Protein AF-A0A5C7XIQ7-F1 (afdb_monomer)

pLDDT: mean 74.07, std 9.75, range [33.03, 86.56]

Mean predicted aligned error: 10.17 Å

Nearest PDB structures (foldseek):
  5zn1-assembly1_A  TM=6.993E-01  e=9.677E-03  Homo sapiens
  4uy9-assembly1_B  TM=6.743E-01  e=2.742E-02  Homo sapiens
  5lvp-assembly2_B  TM=6.181E-01  e=6.873E-02  Homo sapiens
  9cxo-assembly1_B  TM=4.608E-01  e=3.960E-02  Homo sapiens
  2yn8-assembly1_A  TM=5.927E-01  e=2.201E-01  Homo sapiens

Radius of gyration: 16.0 Å; Cα contacts (8 Å, |Δi|>4): 146; chains: 1; bounding box: 38×34×37 Å

Structure (mmCIF, N/CA/C/O backbone):
data_AF-A0A5C7XIQ7-F1
#
_entry.id   AF-A0A5C7XIQ7-F1
#
loop_
_atom_site.group_PDB
_atom_site.id
_atom_site.type_symbol
_atom_site.label_atom_id
_atom_site.label_alt_id
_atom_site.label_comp_id
_atom_site.label_asym_id
_atom_site.label_entity_id
_atom_site.label_seq_id
_atom_site.pdbx_PDB_ins_code
_atom_site.Cartn_x
_atom_site.Cartn_y
_atom_site.Cartn_z
_atom_site.occupancy
_atom_site.B_iso_or_equiv
_atom_site.auth_seq_id
_atom_site.auth_comp_id
_atom_site.auth_asym_id
_atom_site.auth_atom_id
_atom_site.pdbx_PDB_model_num
ATOM 1 N N . MET A 1 1 ? 8.345 -19.735 -5.884 1.00 33.03 1 MET A N 1
ATOM 2 C CA . MET A 1 1 ? 7.967 -19.727 -7.314 1.00 33.03 1 MET A CA 1
ATOM 3 C C . MET A 1 1 ? 6.685 -18.905 -7.462 1.00 33.03 1 MET A C 1
ATOM 5 O O . MET A 1 1 ? 5.651 -19.487 -7.226 1.00 33.03 1 MET A O 1
ATOM 9 N N . ASN A 1 2 ? 6.728 -17.573 -7.680 1.00 36.25 2 ASN A N 1
ATOM 10 C CA . ASN A 1 2 ? 5.516 -16.726 -7.879 1.00 36.25 2 ASN A CA 1
ATOM 11 C C . ASN A 1 2 ? 5.814 -15.294 -8.407 1.00 36.25 2 ASN A C 1
ATOM 13 O O . ASN A 1 2 ? 5.111 -14.344 -8.090 1.00 36.25 2 ASN A O 1
ATOM 17 N N . ALA A 1 3 ? 6.867 -15.103 -9.212 1.00 38.88 3 ALA A N 1
ATOM 18 C CA . ALA A 1 3 ? 7.213 -13.777 -9.757 1.00 38.88 3 ALA A CA 1
ATOM 19 C C . ALA A 1 3 ? 6.560 -13.464 -11.123 1.00 38.88 3 ALA A C 1
ATOM 21 O O . ALA A 1 3 ? 6.720 -12.361 -11.634 1.00 38.88 3 ALA A O 1
ATOM 22 N N . ARG A 1 4 ? 5.829 -14.414 -11.731 1.00 44.19 4 ARG A N 1
ATOM 23 C CA . ARG A 1 4 ? 5.237 -14.251 -13.075 1.00 44.19 4 ARG A CA 1
ATOM 24 C C . ARG A 1 4 ? 3.834 -13.630 -13.092 1.00 44.19 4 ARG A C 1
ATOM 26 O O . ARG A 1 4 ? 3.406 -13.156 -14.131 1.00 44.19 4 ARG A O 1
ATOM 33 N N . THR A 1 5 ? 3.140 -13.557 -11.959 1.00 51.25 5 THR A N 1
ATOM 34 C CA . THR A 1 5 ? 1.719 -13.159 -11.915 1.00 51.25 5 THR A CA 1
ATOM 35 C C . THR A 1 5 ? 1.491 -11.644 -12.009 1.00 51.25 5 THR A C 1
ATOM 37 O O . THR A 1 5 ? 0.388 -11.195 -12.301 1.00 51.25 5 THR A O 1
ATOM 40 N N . SER A 1 6 ? 2.523 -10.833 -11.765 1.00 54.41 6 SER A N 1
ATOM 41 C CA . SER A 1 6 ? 2.401 -9.369 -11.713 1.00 54.41 6 SER A CA 1
ATOM 42 C C . SER A 1 6 ? 2.433 -8.696 -13.092 1.00 54.41 6 SER A C 1
ATOM 44 O O . SER A 1 6 ? 2.066 -7.520 -13.190 1.00 54.41 6 SER A O 1
ATOM 46 N N . ALA A 1 7 ? 2.919 -9.398 -14.123 1.00 59.16 7 ALA A N 1
ATOM 47 C CA . ALA A 1 7 ? 3.089 -8.866 -15.476 1.00 59.16 7 ALA A CA 1
ATOM 48 C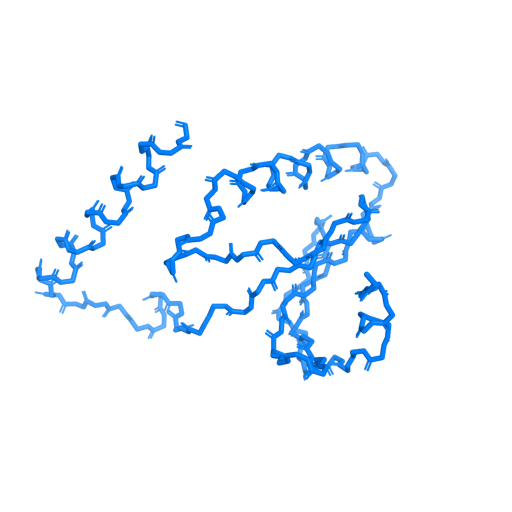 C . ALA A 1 7 ? 1.778 -8.883 -16.281 1.00 59.16 7 ALA A C 1
ATOM 50 O O . ALA A 1 7 ? 1.476 -7.891 -16.933 1.00 59.16 7 ALA A O 1
ATOM 51 N N . ASP A 1 8 ? 0.961 -9.931 -16.126 1.00 65.88 8 ASP A N 1
ATOM 52 C CA . ASP A 1 8 ? -0.344 -10.086 -16.802 1.00 65.88 8 ASP A CA 1
ATOM 53 C C . ASP A 1 8 ? -1.501 -9.379 -16.073 1.00 65.88 8 ASP A C 1
ATOM 55 O O . ASP A 1 8 ? -2.678 -9.606 -16.352 1.00 65.88 8 ASP A O 1
ATOM 59 N N . ALA A 1 9 ? -1.190 -8.540 -15.085 1.00 72.94 9 ALA A N 1
ATOM 60 C CA . ALA A 1 9 ? -2.210 -7.840 -14.325 1.00 72.94 9 ALA A CA 1
ATOM 61 C C . ALA A 1 9 ? -2.806 -6.689 -15.142 1.00 72.94 9 ALA A C 1
ATOM 63 O O . ALA A 1 9 ? -2.087 -5.793 -15.590 1.00 72.94 9 ALA A O 1
ATOM 64 N N . VAL A 1 10 ? -4.130 -6.689 -15.277 1.00 79.19 10 VAL A N 1
ATOM 65 C CA . VAL A 1 10 ? -4.867 -5.679 -16.042 1.00 79.19 10 VAL A CA 1
ATOM 66 C C . VAL A 1 10 ? -5.118 -4.454 -15.165 1.00 79.19 10 VAL A C 1
ATOM 68 O O . VAL A 1 10 ? -5.589 -4.584 -14.031 1.00 79.19 10 VAL A O 1
ATOM 71 N N . GLU A 1 11 ? -4.820 -3.259 -15.681 1.00 81.44 11 GLU A N 1
ATOM 72 C CA . GLU A 1 11 ? -5.195 -1.996 -15.036 1.00 81.44 11 GLU A CA 1
ATOM 73 C C . GLU A 1 11 ? -6.718 -1.843 -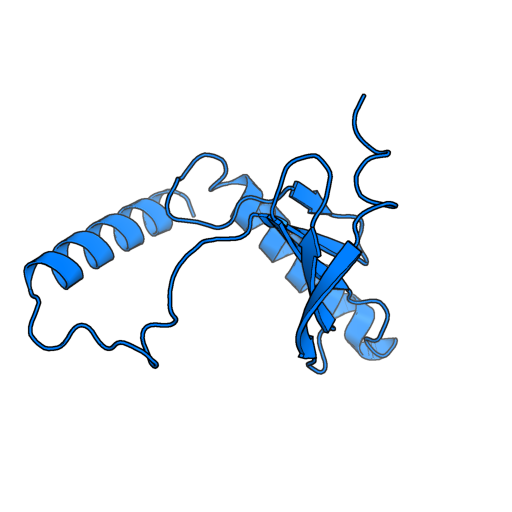15.087 1.00 81.44 11 GLU A C 1
ATOM 75 O O . GLU A 1 11 ? -7.310 -1.720 -16.155 1.00 81.44 11 GLU A O 1
ATOM 80 N N . VAL A 1 12 ? -7.359 -1.880 -13.920 1.00 82.62 12 VAL A N 1
ATOM 81 C CA . VAL A 1 12 ? -8.808 -1.695 -13.784 1.00 82.62 12 VAL A CA 1
ATOM 82 C C . VAL A 1 12 ? -9.141 -0.212 -13.735 1.00 82.62 12 VAL A C 1
ATOM 84 O O . VAL A 1 12 ? -10.093 0.233 -14.367 1.00 82.62 12 VAL A O 1
ATOM 87 N N . GLN A 1 13 ? -8.381 0.555 -12.948 1.00 80.75 13 GLN A N 1
ATOM 88 C CA . GLN A 1 13 ? -8.656 1.972 -12.749 1.00 80.75 13 GLN A CA 1
ATOM 89 C C . GLN A 1 13 ? -7.410 2.734 -12.304 1.00 80.75 13 GLN A C 1
ATOM 91 O O . GLN A 1 13 ? -6.776 2.384 -11.308 1.00 80.75 13 GLN A O 1
ATOM 96 N N . ALA A 1 14 ? -7.112 3.843 -12.974 1.00 79.00 14 ALA A N 1
ATOM 97 C CA . ALA A 1 14 ? -6.162 4.821 -12.463 1.00 79.00 14 ALA A CA 1
ATOM 98 C C . ALA A 1 14 ? -6.799 5.562 -11.276 1.00 79.00 14 ALA A C 1
ATOM 100 O O . ALA A 1 14 ? -7.793 6.265 -11.442 1.00 79.00 14 ALA A O 1
ATOM 101 N N . LEU A 1 15 ? -6.244 5.388 -10.074 1.00 77.56 15 LEU A N 1
ATOM 102 C CA . LEU A 1 15 ? -6.776 6.014 -8.861 1.00 77.56 15 LEU A CA 1
ATOM 103 C C . LEU A 1 15 ? -6.244 7.438 -8.697 1.00 77.56 15 LEU A C 1
ATOM 105 O O . LEU A 1 15 ? -7.005 8.354 -8.400 1.00 77.56 15 LEU A O 1
ATOM 109 N N . LYS A 1 16 ? -4.927 7.624 -8.844 1.00 75.88 16 LYS A N 1
ATOM 110 C CA . LYS A 1 16 ? -4.275 8.924 -8.645 1.00 75.88 16 LYS A CA 1
ATOM 111 C C . LYS A 1 16 ? -2.897 8.964 -9.296 1.00 75.88 16 LYS A C 1
ATOM 113 O O . LYS A 1 16 ? -2.179 7.970 -9.259 1.00 75.88 16 LYS A O 1
ATOM 118 N N . ALA A 1 17 ? -2.502 10.108 -9.841 1.00 73.38 17 ALA A N 1
ATOM 119 C CA . ALA A 1 17 ? -1.145 10.352 -10.318 1.00 73.38 17 ALA A CA 1
ATOM 120 C C . ALA A 1 17 ? -0.592 11.610 -9.641 1.00 73.38 17 ALA A C 1
ATOM 122 O O . ALA A 1 17 ? -1.181 12.677 -9.770 1.00 73.38 17 ALA A O 1
ATOM 123 N N . ASP A 1 18 ? 0.521 11.466 -8.920 1.00 70.50 18 ASP A N 1
ATOM 124 C CA . ASP A 1 18 ? 1.207 12.551 -8.211 1.00 70.50 18 ASP A CA 1
ATOM 125 C C . ASP A 1 18 ? 2.674 12.645 -8.669 1.00 70.50 18 ASP A C 1
ATOM 127 O O . ASP A 1 18 ? 3.205 11.731 -9.304 1.00 70.50 18 ASP A O 1
ATOM 131 N N . SER A 1 19 ? 3.388 13.697 -8.252 1.00 61.72 19 SER A N 1
ATOM 132 C CA . SER A 1 19 ? 4.835 13.879 -8.496 1.00 61.72 19 SER A CA 1
ATOM 133 C C . SER A 1 19 ? 5.718 12.740 -7.957 1.00 61.72 19 SER A C 1
ATOM 135 O O . SER A 1 19 ? 6.891 12.634 -8.307 1.00 61.72 19 SER A O 1
ATOM 137 N N . PHE A 1 20 ? 5.157 11.876 -7.106 1.00 61.00 20 PHE A N 1
ATOM 138 C CA . PHE A 1 20 ? 5.806 10.698 -6.527 1.00 61.00 20 PHE A CA 1
ATOM 139 C C . PHE A 1 20 ? 5.355 9.373 -7.166 1.00 61.00 20 PHE A C 1
ATOM 141 O O . PHE A 1 20 ? 5.576 8.309 -6.579 1.00 61.00 20 PHE A O 1
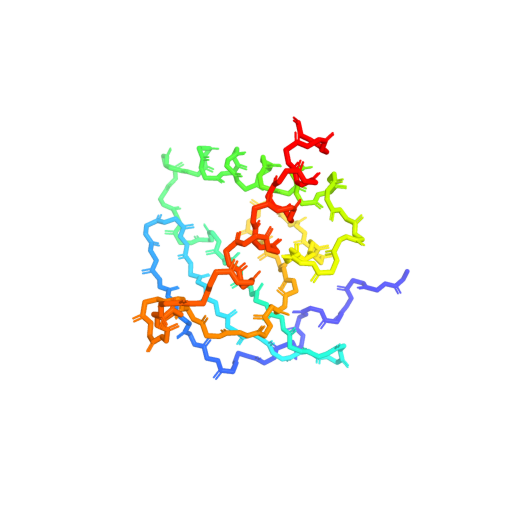ATOM 148 N N . GLY A 1 21 ? 4.684 9.424 -8.318 1.00 70.19 21 GLY A N 1
ATOM 149 C CA . GLY A 1 21 ? 4.306 8.256 -9.107 1.00 70.19 21 GLY A CA 1
ATOM 150 C C . GLY A 1 21 ? 2.808 8.121 -9.381 1.00 70.19 21 GLY A C 1
ATOM 151 O O . GLY A 1 21 ? 1.974 8.878 -8.881 1.00 70.19 21 GLY A O 1
ATOM 152 N N . ARG A 1 22 ? 2.470 7.107 -10.179 1.00 79.19 22 ARG A N 1
ATOM 153 C CA . ARG A 1 22 ? 1.097 6.765 -10.568 1.00 79.19 22 ARG A CA 1
ATOM 154 C C . ARG A 1 22 ? 0.589 5.594 -9.739 1.00 79.19 22 ARG A C 1
ATOM 156 O O . ARG A 1 22 ? 1.268 4.580 -9.629 1.00 79.19 22 ARG A O 1
ATOM 163 N N . ILE A 1 23 ? -0.605 5.732 -9.177 1.00 82.56 23 ILE A N 1
ATOM 164 C CA . ILE A 1 23 ? -1.320 4.709 -8.419 1.00 82.56 23 ILE A CA 1
ATOM 165 C C . ILE A 1 23 ? -2.476 4.200 -9.275 1.00 82.56 23 ILE A C 1
ATOM 167 O O . ILE A 1 23 ? -3.393 4.953 -9.608 1.00 82.56 23 ILE A O 1
ATOM 171 N N . ALA A 1 24 ? -2.448 2.911 -9.586 1.00 83.38 24 ALA A N 1
ATOM 172 C CA . ALA A 1 24 ? -3.490 2.233 -10.334 1.00 83.38 24 ALA A CA 1
ATOM 173 C C . ALA A 1 24 ? -3.978 0.993 -9.581 1.00 83.38 24 ALA A C 1
ATOM 175 O O . ALA A 1 24 ? -3.199 0.272 -8.952 1.00 83.38 24 ALA A O 1
ATOM 176 N N . LEU A 1 25 ? -5.285 0.761 -9.630 1.00 83.44 25 LEU A N 1
ATOM 177 C CA . LEU A 1 25 ? -5.900 -0.490 -9.228 1.00 83.44 25 LEU A CA 1
ATOM 178 C C . LEU A 1 25 ? -5.683 -1.505 -10.348 1.00 83.44 25 LEU A C 1
ATOM 180 O O . LEU A 1 25 ? -6.122 -1.300 -11.478 1.00 83.44 25 LEU A O 1
ATOM 184 N N . MET A 1 26 ? -5.015 -2.596 -10.016 1.00 83.88 26 MET A N 1
ATOM 185 C CA . MET A 1 26 ? -4.703 -3.701 -10.907 1.00 83.88 26 MET A CA 1
ATOM 186 C C . MET A 1 26 ? -5.510 -4.930 -10.483 1.00 83.88 26 MET A C 1
ATOM 188 O O . MET A 1 26 ? -5.759 -5.157 -9.295 1.00 83.88 26 MET A O 1
ATOM 192 N N . ARG A 1 27 ? -5.903 -5.754 -11.450 1.00 82.19 27 ARG A N 1
ATOM 193 C CA . ARG A 1 27 ? -6.512 -7.066 -11.215 1.00 82.19 27 ARG A CA 1
ATOM 194 C C . ARG A 1 27 ? -5.583 -8.134 -11.769 1.00 82.19 27 ARG A C 1
ATOM 196 O O . ARG A 1 27 ? -5.335 -8.172 -12.970 1.00 82.19 27 ARG A O 1
ATOM 203 N N . GLY A 1 28 ? -5.062 -8.978 -10.883 1.00 80.06 28 GLY A N 1
ATOM 204 C CA . GLY A 1 28 ? -4.254 -10.147 -11.237 1.00 80.06 28 GLY A CA 1
ATOM 205 C C . GLY A 1 28 ? -4.964 -11.451 -10.880 1.00 80.06 28 GLY A C 1
ATOM 206 O O . GLY A 1 28 ? -6.074 -11.440 -10.347 1.00 80.06 28 GLY A O 1
ATOM 207 N N . ALA A 1 29 ? -4.301 -12.585 -11.120 1.00 70.94 29 ALA A N 1
ATOM 208 C CA . ALA A 1 29 ? -4.864 -13.912 -10.845 1.00 70.94 29 ALA A CA 1
ATOM 209 C C . ALA A 1 29 ? -5.181 -14.155 -9.354 1.00 70.94 29 ALA A C 1
ATOM 211 O O . ALA A 1 29 ? -6.063 -14.941 -9.032 1.00 70.94 29 ALA A O 1
ATOM 212 N N . SER A 1 30 ? -4.492 -13.462 -8.442 1.00 68.75 30 SER A N 1
ATOM 213 C CA . SER A 1 30 ? -4.709 -13.551 -6.991 1.00 68.75 30 SER A CA 1
ATOM 214 C C . SER A 1 30 ? -5.736 -12.547 -6.447 1.00 68.75 30 SER A C 1
ATOM 216 O O . SER A 1 30 ? -5.949 -12.504 -5.239 1.00 68.75 30 SER A O 1
ATOM 218 N N . GLY A 1 31 ? -6.343 -11.715 -7.302 1.00 77.88 31 GLY A N 1
ATOM 219 C CA . GLY A 1 31 ? -7.332 -10.708 -6.909 1.00 77.88 31 GLY A CA 1
ATOM 220 C C . GLY A 1 31 ? -6.922 -9.262 -7.208 1.00 77.88 31 GLY A C 1
ATOM 221 O O . GLY A 1 31 ? -6.062 -8.988 -8.049 1.00 77.88 31 GLY A O 1
ATOM 222 N N . LEU A 1 32 ? -7.596 -8.324 -6.537 1.00 83.12 32 LEU A N 1
ATOM 223 C CA . LEU A 1 32 ? -7.369 -6.885 -6.675 1.00 83.12 32 LEU A CA 1
ATOM 224 C C . LEU A 1 32 ? -6.152 -6.442 -5.864 1.00 83.12 32 LEU A C 1
ATOM 226 O O . LEU A 1 32 ? -6.009 -6.771 -4.686 1.00 83.12 32 LEU A O 1
ATOM 230 N N . PHE A 1 33 ? -5.296 -5.638 -6.481 1.00 82.88 33 PHE A N 1
ATOM 231 C CA . PHE A 1 33 ? -4.152 -5.036 -5.817 1.00 82.88 33 PHE A CA 1
ATOM 232 C C . PHE A 1 33 ? -3.892 -3.631 -6.341 1.00 82.88 33 PHE A C 1
ATOM 234 O O . PHE A 1 33 ? -4.321 -3.259 -7.426 1.00 82.88 33 PHE A O 1
ATOM 241 N N . VAL A 1 34 ? -3.188 -2.823 -5.561 1.00 82.44 34 VAL A N 1
ATOM 242 C CA . VAL A 1 34 ? -2.840 -1.459 -5.948 1.00 82.44 34 VAL A CA 1
ATOM 243 C C . VAL A 1 34 ? -1.367 -1.424 -6.323 1.00 82.44 34 VAL A C 1
ATOM 245 O O . VAL A 1 34 ? -0.505 -1.734 -5.501 1.00 82.44 34 VAL A O 1
ATOM 248 N N . ARG A 1 35 ? -1.078 -1.011 -7.556 1.00 81.38 35 ARG A N 1
ATOM 249 C CA . ARG A 1 35 ? 0.279 -0.775 -8.047 1.00 81.38 35 ARG A CA 1
ATOM 250 C C . ARG A 1 35 ? 0.593 0.707 -7.991 1.00 81.38 35 ARG A C 1
ATOM 252 O O . ARG A 1 35 ? -0.158 1.529 -8.512 1.00 81.38 35 ARG A O 1
ATOM 259 N N . ARG A 1 36 ? 1.731 1.043 -7.392 1.00 78.69 36 ARG A N 1
ATOM 260 C CA . ARG A 1 36 ? 2.320 2.379 -7.432 1.00 78.69 36 AR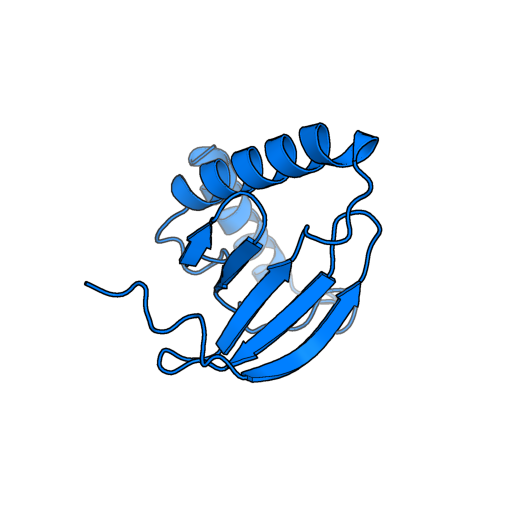G A CA 1
ATOM 261 C C . ARG A 1 36 ? 3.594 2.341 -8.267 1.00 78.69 36 ARG A C 1
ATOM 263 O O . ARG A 1 36 ? 4.590 1.752 -7.849 1.00 78.69 36 ARG A O 1
ATOM 270 N N . ASP A 1 37 ? 3.563 2.970 -9.436 1.00 76.62 37 ASP A N 1
ATOM 271 C CA . ASP A 1 37 ? 4.713 3.078 -10.332 1.00 76.62 37 ASP A CA 1
ATOM 272 C C . ASP A 1 37 ? 5.439 4.416 -10.117 1.00 76.62 37 ASP A C 1
ATOM 274 O O . ASP A 1 37 ? 4.865 5.490 -10.313 1.00 76.62 37 ASP A O 1
ATOM 278 N N . LEU A 1 38 ? 6.706 4.353 -9.698 1.00 70.44 38 LEU A N 1
ATOM 279 C CA . LEU A 1 38 ? 7.593 5.503 -9.508 1.00 70.44 38 LEU A CA 1
ATOM 280 C C . LEU A 1 38 ? 8.422 5.799 -10.775 1.00 70.44 38 LEU A C 1
ATOM 282 O O . LEU A 1 38 ? 9.300 6.659 -10.747 1.00 70.44 38 LEU A O 1
ATOM 286 N N . ALA A 1 39 ? 8.180 5.112 -11.898 1.00 65.12 39 ALA A N 1
ATOM 287 C CA . ALA A 1 39 ? 8.962 5.282 -13.124 1.00 65.12 39 ALA A CA 1
ATOM 288 C C . ALA A 1 39 ? 8.898 6.697 -13.728 1.00 65.12 39 ALA A C 1
ATOM 290 O O . ALA A 1 39 ? 9.819 7.063 -14.451 1.00 65.12 39 ALA A O 1
ATOM 291 N N . HIS A 1 40 ? 7.863 7.485 -13.414 1.00 63.81 40 HIS A N 1
ATOM 292 C CA . HIS A 1 40 ? 7.689 8.868 -13.885 1.00 63.81 40 HIS A CA 1
ATOM 293 C C . HIS A 1 40 ? 8.280 9.942 -12.950 1.00 63.81 40 HIS A C 1
ATOM 295 O O . HIS A 1 40 ? 8.093 11.133 -13.182 1.00 63.81 40 HIS A O 1
ATOM 301 N N . VAL A 1 41 ? 8.993 9.552 -11.889 1.00 64.94 41 VAL A N 1
ATOM 302 C CA . VAL A 1 41 ? 9.626 10.513 -10.974 1.00 64.94 41 VAL A CA 1
ATOM 303 C C . VAL A 1 41 ? 10.893 11.085 -11.629 1.00 64.94 41 VAL A C 1
ATOM 305 O O . VAL A 1 41 ? 11.728 10.309 -12.109 1.00 64.94 41 VAL A O 1
ATOM 308 N N . PRO A 1 42 ? 11.087 12.418 -11.647 1.00 71.94 42 PRO A N 1
ATOM 309 C CA . PRO A 1 42 ? 12.267 13.008 -12.264 1.00 71.94 42 PRO A CA 1
ATOM 310 C C . PRO A 1 42 ? 13.545 12.584 -11.519 1.00 71.94 42 PRO A C 1
ATOM 312 O O . PRO A 1 42 ? 13.529 12.337 -10.314 1.00 71.94 42 PRO A O 1
ATOM 315 N N . LEU A 1 43 ? 14.667 12.476 -12.241 1.00 72.62 43 LEU A N 1
ATOM 316 C CA . LEU A 1 43 ? 15.906 11.830 -11.764 1.00 72.62 43 LEU A CA 1
ATOM 317 C C . LEU A 1 43 ? 16.436 12.373 -10.424 1.00 72.62 43 LEU A C 1
ATOM 319 O O . LEU A 1 43 ? 16.936 11.600 -9.609 1.00 72.62 43 LEU A O 1
ATOM 323 N N . TRP A 1 44 ? 16.266 13.667 -10.164 1.00 75.38 44 TRP A N 1
ATOM 324 C CA . TRP A 1 44 ? 16.638 14.315 -8.903 1.00 75.38 44 TRP A CA 1
ATOM 325 C C . TRP A 1 44 ? 15.755 13.888 -7.714 1.00 75.38 44 TRP A C 1
ATOM 327 O O . TRP A 1 44 ? 16.249 13.736 -6.600 1.00 75.38 44 TRP A O 1
ATOM 337 N N . LEU A 1 45 ? 14.473 13.586 -7.947 1.00 74.06 45 LEU A N 1
ATOM 338 C CA . LEU A 1 45 ? 13.548 13.052 -6.936 1.00 74.06 45 LEU A CA 1
ATOM 339 C C . LEU A 1 45 ? 13.597 11.519 -6.817 1.00 74.06 45 LEU A C 1
ATOM 341 O O . LEU A 1 45 ? 12.944 10.940 -5.948 1.00 74.06 45 LEU A O 1
ATOM 345 N N . ARG A 1 46 ? 14.389 10.835 -7.647 1.00 73.31 46 ARG A N 1
ATOM 346 C CA . ARG A 1 46 ? 14.446 9.366 -7.690 1.00 73.31 46 ARG A CA 1
ATOM 347 C C . ARG A 1 46 ? 15.025 8.758 -6.410 1.00 73.31 46 ARG A C 1
ATOM 349 O O . ARG A 1 46 ? 14.489 7.773 -5.916 1.00 73.31 46 ARG A O 1
ATOM 356 N N . LEU A 1 47 ? 16.075 9.361 -5.850 1.00 78.12 47 LEU A N 1
ATOM 357 C CA . LEU A 1 47 ? 16.678 8.960 -4.569 1.00 78.12 47 LEU A CA 1
ATOM 358 C C . LEU A 1 47 ? 15.720 9.128 -3.375 1.00 78.12 47 LEU A C 1
ATOM 360 O O . LEU A 1 47 ? 15.504 8.144 -2.661 1.00 78.12 47 LEU A O 1
ATOM 364 N N . PRO A 1 48 ? 15.099 10.306 -3.147 1.00 77.62 48 PRO A N 1
ATOM 365 C CA . PRO A 1 48 ? 14.152 10.464 -2.046 1.00 77.62 48 PRO A CA 1
ATOM 366 C C . PRO A 1 48 ? 12.889 9.616 -2.236 1.00 77.62 48 PRO A C 1
ATOM 368 O O . PRO A 1 48 ? 12.419 9.017 -1.269 1.00 77.62 48 PRO A O 1
ATOM 371 N N . ALA A 1 49 ? 12.375 9.476 -3.463 1.00 74.69 49 ALA A N 1
ATOM 372 C CA . ALA A 1 49 ? 11.235 8.601 -3.735 1.00 74.69 49 ALA A CA 1
ATOM 373 C C . ALA A 1 49 ? 11.576 7.119 -3.488 1.00 74.69 49 ALA A C 1
ATOM 375 O O . ALA A 1 49 ? 10.774 6.394 -2.898 1.00 74.69 49 ALA A O 1
ATOM 376 N N . TRP A 1 50 ? 12.787 6.680 -3.853 1.00 78.69 50 TRP A N 1
ATOM 377 C CA . TRP A 1 50 ? 13.280 5.335 -3.547 1.00 78.69 50 TRP A CA 1
ATOM 378 C C . TRP A 1 50 ? 13.423 5.103 -2.041 1.00 78.69 50 TRP A C 1
ATOM 380 O O . TRP A 1 50 ? 12.993 4.066 -1.534 1.00 78.69 50 TRP A O 1
ATOM 390 N N . TRP A 1 51 ? 13.986 6.066 -1.306 1.00 81.38 51 TRP A N 1
ATOM 391 C CA . TRP A 1 51 ? 14.121 5.969 0.147 1.00 81.38 51 TRP A CA 1
ATOM 392 C C . TRP A 1 51 ? 12.756 5.912 0.839 1.00 81.38 51 TRP A C 1
ATOM 394 O O . TRP A 1 51 ? 12.550 5.074 1.720 1.00 81.38 51 TRP A O 1
ATOM 404 N N . LEU A 1 52 ? 11.802 6.737 0.398 1.00 76.50 52 LEU A N 1
ATOM 405 C CA . LEU A 1 52 ? 10.435 6.740 0.910 1.00 76.50 52 LEU A CA 1
ATOM 406 C C . LEU A 1 52 ? 9.739 5.402 0.637 1.00 76.50 52 LEU A C 1
ATOM 408 O O . LEU A 1 52 ? 9.186 4.810 1.561 1.00 76.50 52 LEU A O 1
ATOM 412 N N . ALA A 1 53 ? 9.841 4.879 -0.588 1.00 75.31 53 ALA A N 1
ATOM 413 C CA . ALA A 1 53 ? 9.283 3.578 -0.953 1.00 75.31 53 ALA A CA 1
ATOM 414 C C . ALA A 1 53 ? 9.940 2.428 -0.174 1.00 75.31 53 ALA A C 1
ATOM 416 O O . ALA A 1 53 ? 9.255 1.509 0.268 1.00 75.31 53 ALA A O 1
ATOM 417 N N . ARG A 1 54 ? 11.258 2.484 0.063 1.00 79.50 54 ARG A N 1
ATOM 418 C CA . ARG A 1 54 ? 11.975 1.502 0.892 1.00 79.50 54 ARG A CA 1
ATOM 419 C C . ARG A 1 54 ? 11.519 1.560 2.345 1.00 79.50 54 ARG A C 1
ATOM 421 O O . ARG A 1 54 ? 11.384 0.518 2.989 1.00 79.50 54 ARG A O 1
ATOM 428 N N . ARG A 1 55 ? 11.300 2.764 2.876 1.00 80.25 55 ARG A N 1
ATOM 429 C CA . ARG A 1 55 ? 10.785 2.969 4.233 1.00 80.25 55 ARG A CA 1
ATOM 430 C C . ARG A 1 55 ? 9.347 2.466 4.351 1.00 80.25 55 ARG A C 1
ATOM 432 O O . ARG A 1 55 ? 9.049 1.780 5.323 1.00 80.25 55 ARG A O 1
ATOM 439 N N . GLU A 1 56 ? 8.508 2.727 3.350 1.00 77.75 56 GLU A N 1
ATOM 440 C CA . GLU A 1 56 ? 7.141 2.202 3.251 1.00 77.75 56 GLU A CA 1
ATOM 441 C C . GLU A 1 56 ? 7.162 0.670 3.208 1.00 77.75 56 GLU A C 1
ATOM 443 O O . GLU A 1 56 ? 6.561 0.030 4.063 1.00 77.75 56 GLU A O 1
ATOM 448 N N . ALA A 1 57 ? 7.965 0.065 2.329 1.00 78.25 57 ALA A N 1
ATOM 449 C CA . ALA A 1 57 ? 8.123 -1.385 2.254 1.00 78.25 57 ALA A CA 1
ATOM 450 C C . ALA A 1 57 ? 8.619 -1.992 3.578 1.00 78.25 57 ALA A C 1
ATOM 452 O O . ALA A 1 57 ? 8.140 -3.042 3.997 1.00 78.25 57 ALA A O 1
ATOM 453 N N . ARG A 1 58 ? 9.559 -1.342 4.277 1.00 78.81 58 ARG A N 1
ATOM 454 C CA . ARG A 1 58 ? 10.045 -1.808 5.587 1.00 78.81 58 ARG A CA 1
ATOM 455 C C . ARG A 1 58 ? 8.976 -1.691 6.677 1.00 78.81 58 ARG A C 1
ATOM 457 O O . ARG A 1 58 ? 8.882 -2.590 7.505 1.00 78.81 58 ARG A O 1
ATOM 464 N N . GLY A 1 59 ? 8.187 -0.618 6.671 1.00 75.00 59 GLY A N 1
ATOM 465 C CA . GLY A 1 59 ? 7.051 -0.445 7.577 1.00 75.00 59 GLY A CA 1
ATOM 466 C C . GLY A 1 59 ? 5.985 -1.508 7.335 1.00 75.00 59 GLY A C 1
ATOM 467 O O . GLY A 1 59 ? 5.632 -2.240 8.251 1.00 75.00 59 GLY A O 1
ATOM 468 N N . LEU A 1 60 ? 5.572 -1.685 6.079 1.00 72.94 60 LEU A N 1
ATOM 469 C CA . LEU A 1 60 ? 4.618 -2.722 5.681 1.00 72.94 60 LEU A CA 1
ATOM 470 C C . LEU A 1 60 ? 5.128 -4.129 6.021 1.00 72.94 60 LEU A C 1
ATOM 472 O O . LEU A 1 60 ? 4.342 -4.980 6.416 1.00 72.94 60 LEU A O 1
ATOM 476 N N . ARG A 1 61 ? 6.447 -4.368 5.957 1.00 75.69 61 ARG A N 1
ATOM 477 C CA . ARG A 1 61 ? 7.043 -5.640 6.393 1.00 75.69 61 ARG A CA 1
ATOM 478 C C . ARG A 1 61 ? 6.954 -5.892 7.897 1.00 75.69 61 ARG A C 1
ATOM 480 O O . ARG A 1 61 ? 6.931 -7.048 8.293 1.00 75.69 61 ARG A O 1
ATOM 487 N N . ARG A 1 62 ? 6.929 -4.851 8.734 1.00 74.62 62 ARG A N 1
ATOM 488 C CA . ARG A 1 62 ? 6.745 -4.998 10.191 1.00 74.62 62 ARG A CA 1
ATOM 489 C C . ARG A 1 62 ? 5.293 -5.232 10.579 1.00 74.62 62 ARG A C 1
ATOM 491 O O . ARG A 1 62 ? 5.033 -5.866 11.591 1.00 74.62 62 ARG A O 1
ATOM 498 N N . VAL A 1 63 ? 4.371 -4.721 9.773 1.00 69.62 63 VAL A N 1
ATOM 499 C CA . VAL A 1 63 ? 2.924 -4.815 10.003 1.00 69.62 63 VAL A CA 1
ATOM 500 C C . VAL A 1 63 ? 2.299 -5.922 9.128 1.00 69.62 63 VAL A C 1
ATOM 502 O O . VAL A 1 63 ? 1.083 -5.998 8.938 1.00 69.62 63 VAL A O 1
ATOM 505 N N . LEU A 1 64 ? 3.147 -6.813 8.597 1.00 67.75 64 LEU A N 1
ATOM 506 C CA . LEU A 1 64 ? 2.735 -7.977 7.821 1.00 67.75 64 LEU A CA 1
ATOM 507 C C . LEU A 1 64 ? 1.863 -8.886 8.697 1.00 67.75 64 LEU A C 1
ATOM 509 O O . LEU A 1 64 ? 2.299 -9.312 9.763 1.00 67.75 64 LEU A O 1
ATOM 513 N N . GLY A 1 65 ? 0.631 -9.158 8.259 1.00 66.25 65 GLY A N 1
ATOM 514 C CA . GLY A 1 65 ? -0.337 -9.986 8.995 1.00 66.25 65 GLY A CA 1
ATOM 515 C C . GLY A 1 65 ? -1.359 -9.231 9.856 1.00 66.25 65 GLY A C 1
ATOM 516 O O . GLY A 1 65 ? -2.191 -9.868 10.492 1.00 66.25 65 GLY A O 1
ATOM 517 N N .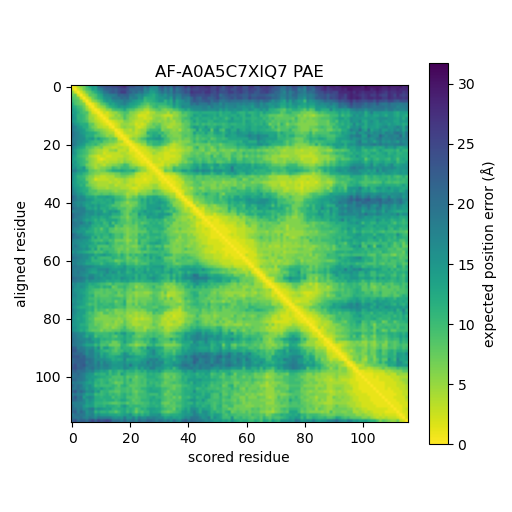 GLN A 1 66 ? -1.351 -7.894 9.878 1.00 67.06 66 GLN A N 1
ATOM 518 C CA . GLN A 1 66 ? -2.471 -7.126 10.435 1.00 67.06 66 GLN A CA 1
ATOM 519 C C . GLN A 1 66 ? -3.556 -6.909 9.369 1.00 67.06 66 GLN A C 1
ATOM 521 O O . GLN A 1 66 ? -3.321 -6.232 8.368 1.00 67.06 66 GLN A O 1
ATOM 526 N N . ASP A 1 67 ? -4.770 -7.400 9.624 1.00 65.06 67 ASP A N 1
ATOM 527 C CA . ASP A 1 67 ? -5.916 -7.277 8.701 1.00 65.06 67 ASP A CA 1
ATOM 528 C C . ASP A 1 67 ? -6.328 -5.823 8.410 1.00 65.06 67 ASP A C 1
ATOM 530 O O . ASP A 1 67 ? -7.006 -5.535 7.428 1.00 65.06 67 ASP A O 1
ATOM 534 N N . ALA A 1 68 ? -5.934 -4.884 9.273 1.00 68.94 68 ALA A N 1
ATOM 535 C CA . ALA A 1 68 ? -6.316 -3.478 9.176 1.00 68.94 68 ALA A CA 1
ATOM 536 C C . ALA A 1 68 ? -5.333 -2.611 8.369 1.00 68.94 68 ALA A C 1
ATOM 538 O O . ALA A 1 68 ? -5.541 -1.398 8.290 1.00 68.94 68 ALA A O 1
ATOM 539 N N . VAL A 1 69 ? -4.270 -3.190 7.796 1.00 71.12 69 VAL A N 1
ATOM 540 C CA . VAL A 1 69 ? -3.311 -2.454 6.962 1.00 71.12 69 VAL A CA 1
ATOM 541 C C . VAL A 1 69 ? -3.132 -3.097 5.586 1.00 71.12 69 VAL A C 1
ATOM 543 O O . VAL A 1 69 ? -3.228 -4.320 5.458 1.00 71.12 69 VAL A O 1
ATOM 546 N N . PRO A 1 70 ? -2.821 -2.298 4.548 1.00 75.75 70 PRO A N 1
ATOM 547 C CA . PRO A 1 70 ? -2.390 -2.841 3.269 1.00 75.75 70 PRO A CA 1
ATOM 548 C C . PRO A 1 70 ? -1.154 -3.721 3.467 1.00 75.75 70 PRO A C 1
ATOM 550 O O . PRO A 1 70 ? -0.236 -3.361 4.199 1.00 75.75 70 PRO A O 1
ATOM 553 N N . GLN A 1 71 ? -1.119 -4.863 2.799 1.00 77.50 71 GLN A N 1
ATOM 554 C CA . GLN A 1 71 ? -0.006 -5.800 2.838 1.00 77.50 71 GLN A CA 1
ATOM 555 C C . GLN A 1 71 ? 0.936 -5.515 1.668 1.00 77.50 71 GLN A C 1
ATOM 557 O O . GLN A 1 71 ? 0.490 -5.215 0.558 1.00 77.50 71 GLN A O 1
ATOM 562 N N . LEU A 1 72 ? 2.247 -5.593 1.897 1.00 79.75 72 LEU A N 1
ATOM 563 C CA . LEU A 1 72 ? 3.222 -5.475 0.814 1.00 79.75 72 LEU A CA 1
ATOM 564 C C . LEU A 1 72 ? 3.213 -6.763 -0.016 1.00 79.75 72 LEU A C 1
ATOM 566 O O . LEU A 1 72 ? 3.556 -7.819 0.507 1.00 79.75 72 LEU A O 1
ATOM 570 N N . LEU A 1 73 ? 2.868 -6.668 -1.301 1.00 78.38 73 LEU A N 1
ATOM 571 C CA . LEU A 1 73 ? 2.887 -7.814 -2.213 1.00 78.38 73 LEU A CA 1
ATOM 572 C C . LEU A 1 73 ? 4.243 -7.937 -2.908 1.00 78.38 73 LEU A C 1
ATOM 574 O O . LEU A 1 73 ? 4.864 -8.996 -2.876 1.00 78.38 73 LEU A O 1
ATOM 578 N N . ALA A 1 74 ? 4.725 -6.848 -3.510 1.00 74.94 74 ALA A N 1
ATOM 579 C CA . ALA A 1 74 ? 6.011 -6.828 -4.195 1.00 74.94 74 ALA A CA 1
ATOM 580 C C . ALA A 1 74 ? 6.644 -5.433 -4.173 1.00 74.94 74 ALA A C 1
ATOM 582 O O . ALA A 1 74 ? 5.961 -4.409 -4.199 1.00 74.94 74 ALA A O 1
ATOM 583 N N . TRP A 1 75 ? 7.975 -5.393 -4.149 1.00 74.50 75 TRP A N 1
ATOM 584 C CA . TRP A 1 75 ? 8.738 -4.158 -4.274 1.00 74.50 75 TRP A CA 1
ATOM 585 C C . TRP A 1 75 ? 9.969 -4.385 -5.144 1.00 74.50 75 TRP A C 1
ATOM 587 O O . TRP A 1 75 ? 10.836 -5.180 -4.794 1.00 74.50 75 TRP A O 1
ATOM 597 N N . ASP A 1 76 ? 10.043 -3.647 -6.249 1.00 69.25 76 ASP A N 1
ATOM 598 C CA . ASP A 1 76 ? 11.104 -3.758 -7.261 1.00 69.25 76 ASP A CA 1
ATOM 599 C C . ASP A 1 76 ? 11.991 -2.494 -7.311 1.00 69.25 76 ASP A C 1
ATOM 601 O O . ASP A 1 76 ? 12.604 -2.145 -8.314 1.00 69.25 76 ASP A O 1
ATOM 605 N N . GLY A 1 77 ? 11.973 -1.675 -6.253 1.00 68.06 77 GLY A N 1
ATOM 606 C CA . GLY A 1 77 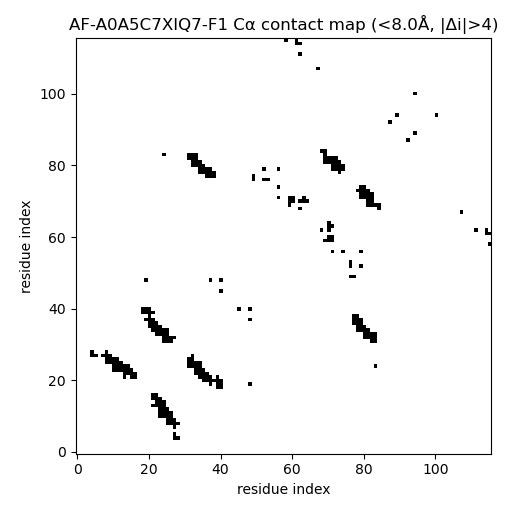? 12.702 -0.398 -6.201 1.00 68.06 77 GLY A CA 1
ATOM 607 C C . GLY A 1 77 ? 12.102 0.728 -7.058 1.00 68.06 77 GLY A C 1
ATOM 608 O O . GLY A 1 77 ? 12.246 1.894 -6.699 1.00 68.06 77 GLY A O 1
ATOM 609 N N . ARG A 1 78 ? 11.392 0.398 -8.143 1.00 69.81 78 ARG A N 1
ATOM 610 C CA . ARG A 1 78 ? 10.677 1.342 -9.027 1.00 69.81 78 ARG A CA 1
ATOM 611 C C . ARG A 1 78 ? 9.161 1.190 -8.961 1.00 69.81 78 ARG A C 1
ATOM 613 O O . ARG A 1 78 ? 8.442 2.156 -9.177 1.00 69.81 78 ARG A O 1
ATOM 620 N N . ARG A 1 79 ? 8.681 -0.014 -8.657 1.00 74.62 79 ARG A N 1
ATOM 621 C CA . ARG A 1 79 ? 7.258 -0.341 -8.543 1.00 74.62 79 ARG A CA 1
ATOM 622 C C . ARG A 1 79 ? 6.988 -0.922 -7.166 1.00 74.62 79 ARG A C 1
ATOM 624 O O . ARG A 1 79 ? 7.765 -1.745 -6.674 1.00 74.62 79 ARG A O 1
ATOM 631 N N . LEU A 1 80 ? 5.924 -0.444 -6.539 1.00 79.69 80 LEU A N 1
ATOM 632 C CA . LEU A 1 80 ? 5.459 -0.887 -5.234 1.00 79.69 80 LEU A CA 1
ATOM 633 C C . LEU A 1 80 ? 4.041 -1.439 -5.394 1.00 79.69 80 LEU A C 1
ATOM 635 O O . LEU A 1 80 ? 3.105 -0.677 -5.636 1.00 79.69 80 LEU A O 1
ATOM 639 N N . ASP A 1 81 ? 3.898 -2.752 -5.252 1.00 81.19 81 ASP A N 1
ATOM 640 C CA . ASP A 1 81 ? 2.616 -3.450 -5.308 1.00 81.19 81 ASP A CA 1
ATOM 641 C C . ASP A 1 81 ? 2.151 -3.739 -3.873 1.00 81.19 81 ASP A C 1
ATOM 643 O O . ASP A 1 81 ? 2.862 -4.367 -3.079 1.00 81.19 81 ASP A O 1
ATOM 647 N N . ARG A 1 82 ? 0.947 -3.277 -3.530 1.00 82.50 82 ARG A N 1
ATOM 648 C CA . ARG A 1 82 ? 0.317 -3.457 -2.213 1.00 82.50 82 ARG A CA 1
ATOM 649 C C . ARG A 1 82 ? -1.072 -4.068 -2.353 1.00 82.50 82 ARG A C 1
ATOM 651 O O . ARG A 1 82 ? -1.732 -3.868 -3.374 1.00 82.50 82 ARG A O 1
ATOM 658 N N . SER A 1 83 ? -1.535 -4.787 -1.336 1.00 81.25 83 SER A N 1
ATOM 659 C CA . SER A 1 83 ? -2.888 -5.341 -1.337 1.00 81.25 83 SER A CA 1
ATOM 660 C C . SER A 1 83 ? -3.928 -4.224 -1.388 1.00 81.25 83 SER A C 1
ATOM 662 O O . SER A 1 83 ? -3.722 -3.116 -0.878 1.00 81.25 83 SER A O 1
ATOM 664 N N . TYR A 1 84 ? -5.046 -4.511 -2.047 1.00 79.19 84 TYR A N 1
ATOM 665 C CA . TYR A 1 84 ? -6.194 -3.624 -2.024 1.00 79.19 84 TYR A CA 1
ATOM 666 C C . TYR A 1 84 ? -6.873 -3.732 -0.657 1.00 79.19 84 TYR A C 1
ATOM 668 O O . TYR A 1 84 ? -7.204 -4.831 -0.216 1.00 79.19 84 TYR A O 1
ATOM 676 N N . LEU A 1 85 ? -7.042 -2.596 0.017 1.00 77.06 85 LEU A N 1
ATOM 677 C CA . LEU A 1 85 ? -7.855 -2.513 1.221 1.00 77.06 85 LEU A CA 1
ATOM 678 C C . LEU A 1 85 ? -9.226 -1.999 0.802 1.00 77.06 85 LEU A C 1
ATOM 680 O O . LEU A 1 85 ? -9.345 -0.850 0.374 1.00 77.06 85 LEU A O 1
ATOM 684 N N . ASP A 1 86 ? -10.226 -2.867 0.901 1.00 69.19 86 ASP A N 1
ATOM 685 C CA . ASP A 1 86 ? -11.601 -2.486 0.619 1.00 69.19 86 ASP A CA 1
ATOM 686 C C . ASP A 1 86 ? -12.105 -1.533 1.712 1.00 69.19 86 ASP A C 1
ATOM 688 O O . ASP A 1 86 ? -11.899 -1.752 2.911 1.00 69.19 86 ASP A O 1
ATOM 692 N N . GLY A 1 87 ? -12.708 -0.426 1.292 1.00 71.88 87 GLY A N 1
ATOM 693 C CA . GLY A 1 87 ? -13.163 0.623 2.190 1.00 71.88 87 GLY A CA 1
ATOM 694 C C . GLY A 1 87 ? -13.301 1.984 1.519 1.00 71.88 87 GLY A C 1
ATOM 695 O O . GLY A 1 87 ? -12.522 2.375 0.650 1.00 71.88 87 GLY A O 1
ATOM 696 N N . ALA A 1 88 ? -14.296 2.748 1.967 1.00 68.25 88 ALA A N 1
ATOM 697 C CA . ALA A 1 88 ? -14.460 4.136 1.561 1.00 68.25 88 ALA A CA 1
ATOM 698 C C . ALA A 1 88 ? -13.531 5.044 2.374 1.00 68.25 88 ALA A C 1
ATOM 700 O O . ALA A 1 88 ? -13.374 4.881 3.588 1.00 68.25 88 ALA A O 1
ATOM 701 N N . ALA A 1 89 ? -12.960 6.054 1.718 1.00 72.25 89 ALA A N 1
ATOM 702 C CA . ALA A 1 89 ? -12.246 7.109 2.421 1.00 72.25 89 ALA A CA 1
ATOM 703 C C . ALA A 1 89 ? -13.192 7.793 3.424 1.00 72.25 89 ALA A C 1
ATOM 705 O O . ALA A 1 89 ? -14.316 8.154 3.073 1.00 72.25 89 ALA A O 1
ATOM 706 N N . MET A 1 90 ? -12.727 8.030 4.657 1.00 76.56 90 MET A N 1
ATOM 707 C CA . MET A 1 90 ? -13.546 8.652 5.712 1.00 76.56 90 MET A CA 1
ATOM 708 C C . MET A 1 90 ? -14.145 10.004 5.300 1.00 76.56 90 MET A C 1
ATOM 710 O O . MET A 1 90 ? -15.211 10.359 5.785 1.00 76.56 90 MET A O 1
ATOM 714 N N . TYR A 1 91 ? -13.501 10.751 4.395 1.00 69.25 91 TYR A N 1
ATOM 715 C CA . TYR A 1 91 ? -14.055 12.006 3.873 1.00 69.25 91 TYR A CA 1
ATOM 716 C C . TYR A 1 91 ? -15.369 11.801 3.098 1.00 69.25 91 TYR A C 1
ATOM 718 O O . TYR A 1 91 ? -16.259 12.641 3.168 1.00 69.25 91 TYR A O 1
ATOM 726 N N . GLN A 1 92 ? -15.521 10.672 2.397 1.00 74.19 92 GLN A N 1
ATOM 727 C CA . GLN A 1 92 ? -16.731 10.358 1.628 1.00 74.19 92 GLN A CA 1
ATOM 728 C C . GLN A 1 92 ? -1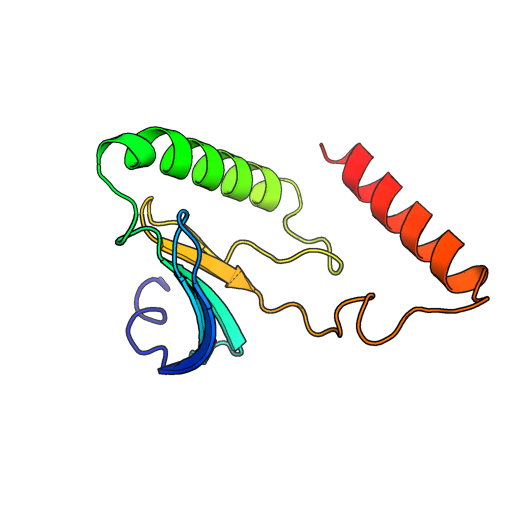7.870 9.857 2.524 1.00 74.19 92 GLN A C 1
ATOM 730 O O . GLN A 1 92 ? -19.038 10.129 2.261 1.00 74.19 92 GLN A O 1
ATOM 735 N N . ARG A 1 93 ? -17.538 9.128 3.595 1.00 71.75 93 ARG A N 1
ATOM 736 C CA . ARG A 1 93 ? -18.496 8.647 4.600 1.00 71.75 93 ARG A CA 1
ATOM 737 C C . ARG A 1 93 ? -17.965 8.926 6.005 1.00 71.75 93 ARG A C 1
ATOM 739 O O . ARG A 1 93 ? -17.421 8.020 6.639 1.00 71.75 93 ARG A O 1
ATOM 746 N N . PRO A 1 94 ? -18.098 10.168 6.502 1.00 73.19 94 PRO A N 1
ATOM 747 C CA . PRO A 1 94 ? -17.657 10.494 7.846 1.00 73.19 94 PRO A CA 1
ATOM 748 C C . PRO A 1 94 ? -18.531 9.742 8.861 1.00 73.19 94 PRO A C 1
ATOM 750 O O . PRO A 1 94 ? -19.755 9.899 8.832 1.00 73.19 94 PRO A O 1
ATOM 753 N N . PRO A 1 95 ? -17.943 8.952 9.778 1.00 73.00 95 PRO A N 1
ATOM 754 C CA . PRO A 1 95 ? -18.685 8.318 10.861 1.00 73.00 95 PRO A CA 1
ATOM 755 C C . PRO A 1 95 ? -19.065 9.395 11.884 1.00 73.00 95 PRO A C 1
ATOM 757 O O . PRO A 1 95 ? -18.350 9.661 12.851 1.00 73.00 95 PRO A O 1
ATOM 760 N N . ARG A 1 96 ? -20.172 10.098 11.626 1.00 75.00 96 ARG A N 1
ATOM 761 C CA . ARG A 1 96 ? -20.680 11.149 12.514 1.00 75.00 96 ARG A CA 1
ATOM 762 C C . ARG A 1 96 ? -21.290 10.503 13.758 1.00 75.00 96 ARG A C 1
ATOM 764 O O . ARG A 1 96 ? -22.215 9.710 13.653 1.00 75.00 96 ARG A O 1
ATOM 771 N N . GLY A 1 97 ? -20.769 10.854 14.934 1.00 76.81 97 GLY A N 1
ATOM 772 C CA . GLY A 1 97 ? -21.353 10.478 16.229 1.00 76.81 97 GLY A CA 1
ATOM 773 C C . GLY A 1 97 ? -21.059 9.058 16.731 1.00 76.81 97 GLY A C 1
ATOM 774 O O . GLY A 1 97 ? -21.421 8.744 17.864 1.00 76.81 97 GLY A O 1
ATOM 775 N N . ASP A 1 98 ? -20.363 8.209 15.968 1.00 82.50 98 ASP A N 1
ATOM 776 C CA . ASP A 1 98 ? -20.105 6.824 16.380 1.00 82.50 98 ASP A CA 1
ATOM 777 C C . ASP A 1 98 ? -18.894 6.702 17.326 1.00 82.50 98 ASP A C 1
ATOM 779 O O . ASP A 1 98 ? -17.744 6.488 16.933 1.00 82.50 98 ASP A O 1
ATOM 783 N N . ARG A 1 99 ? -19.162 6.798 18.631 1.00 83.38 99 ARG A N 1
ATOM 784 C CA . ARG A 1 99 ? -18.150 6.604 19.683 1.00 83.38 99 ARG A CA 1
ATOM 785 C C . ARG A 1 99 ? -17.568 5.186 19.712 1.00 83.38 99 ARG A C 1
ATOM 787 O O . ARG A 1 99 ? -16.449 5.007 20.200 1.00 83.38 99 ARG A O 1
ATOM 794 N N . ALA A 1 100 ? -18.304 4.163 19.274 1.00 84.75 100 ALA A N 1
ATOM 795 C CA . ALA A 1 100 ? -17.795 2.792 19.235 1.00 84.75 100 ALA A CA 1
ATOM 796 C C . ALA A 1 100 ? -16.746 2.647 18.125 1.00 84.75 100 ALA A C 1
ATOM 798 O O . ALA A 1 100 ? -15.654 2.134 18.387 1.00 84.75 100 ALA A O 1
ATOM 799 N N . TYR A 1 101 ? -17.020 3.220 16.951 1.00 82.31 101 TYR A N 1
ATOM 800 C CA . TYR A 1 101 ? -16.071 3.323 15.847 1.00 82.31 101 TYR A CA 1
ATOM 801 C C . TYR A 1 101 ? -14.764 4.001 16.275 1.00 82.31 101 TYR A C 1
ATOM 803 O O . TYR A 1 101 ? -13.690 3.420 16.111 1.00 82.31 101 TYR A O 1
ATOM 811 N N . PHE A 1 102 ? -14.824 5.188 16.896 1.00 84.00 102 PHE A N 1
ATOM 812 C CA . PHE A 1 102 ? -13.606 5.907 17.302 1.00 84.00 102 PHE A CA 1
ATOM 813 C C . PHE A 1 102 ? -12.787 5.149 18.357 1.00 84.00 102 PHE A C 1
ATOM 815 O O . PHE A 1 102 ? -11.555 5.175 18.320 1.00 84.00 102 PHE A O 1
ATOM 822 N N . ARG A 1 103 ? -13.442 4.422 19.274 1.00 86.56 103 ARG A N 1
ATOM 823 C CA . ARG A 1 103 ? -12.745 3.557 20.244 1.00 86.56 103 ARG A CA 1
ATOM 824 C C . ARG A 1 103 ? -12.024 2.401 19.554 1.00 86.56 103 ARG A C 1
ATOM 826 O O . ARG A 1 103 ? -10.873 2.123 19.891 1.00 86.56 103 ARG A O 1
ATOM 833 N N . LEU A 1 104 ? -12.667 1.752 18.585 1.00 84.81 104 LEU A N 1
ATOM 834 C CA . LEU A 1 104 ? -12.065 0.670 17.807 1.00 84.81 104 LEU A CA 1
ATOM 835 C C . LEU A 1 104 ? -10.895 1.178 16.949 1.00 84.81 104 LEU A C 1
ATOM 837 O O . LEU A 1 104 ? -9.817 0.584 16.966 1.00 84.81 104 LEU A O 1
ATOM 841 N N . ALA A 1 105 ? -11.075 2.312 16.266 1.00 84.06 105 ALA A N 1
ATOM 842 C CA . ALA A 1 105 ? -10.035 2.964 15.474 1.00 84.06 105 ALA A CA 1
ATOM 843 C C . ALA A 1 105 ? -8.813 3.321 16.333 1.00 84.06 105 ALA A C 1
ATOM 845 O O . ALA A 1 105 ? -7.683 3.009 15.959 1.00 84.06 105 ALA A O 1
ATOM 846 N N . ARG A 1 106 ? -9.031 3.877 17.535 1.00 84.69 106 ARG A N 1
ATOM 847 C CA . ARG A 1 106 ? -7.954 4.165 18.493 1.00 84.69 106 ARG A CA 1
ATOM 848 C C . ARG A 1 106 ? -7.199 2.903 18.907 1.00 84.69 106 ARG A C 1
ATOM 850 O O . ARG A 1 106 ? -5.974 2.932 18.939 1.00 84.69 106 ARG A O 1
ATOM 857 N N . ARG A 1 107 ? -7.894 1.798 19.204 1.00 85.31 107 ARG A N 1
ATOM 858 C CA . ARG A 1 107 ? -7.244 0.520 19.557 1.00 85.31 107 ARG A CA 1
ATOM 859 C C . ARG A 1 107 ? -6.389 -0.017 18.409 1.00 85.31 107 ARG A C 1
ATOM 861 O O . ARG A 1 107 ? -5.263 -0.439 18.649 1.00 85.31 107 ARG A O 1
ATOM 868 N N . ARG A 1 108 ? -6.891 0.044 17.170 1.00 81.94 108 ARG A N 1
ATOM 869 C CA . ARG A 1 108 ? -6.139 -0.360 15.968 1.00 81.94 108 ARG A CA 1
ATOM 870 C C . ARG A 1 108 ? -4.891 0.502 15.769 1.00 81.94 108 ARG A C 1
ATOM 872 O O . ARG A 1 108 ? -3.812 -0.038 15.557 1.00 81.94 108 ARG A O 1
ATOM 879 N N . LEU A 1 109 ? -5.013 1.820 15.931 1.00 82.62 109 LEU A N 1
ATOM 880 C CA . LEU A 1 109 ? -3.875 2.738 15.848 1.00 82.62 109 LEU A CA 1
ATOM 881 C C . LEU A 1 109 ? -2.838 2.475 16.950 1.00 82.62 109 LEU A C 1
ATOM 883 O O . LEU A 1 109 ? -1.641 2.48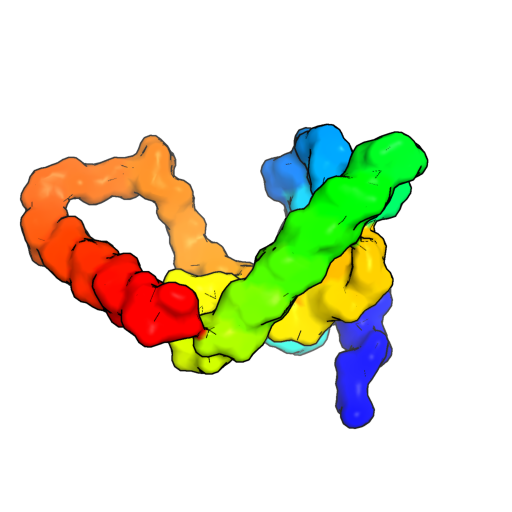1 16.691 1.00 82.62 109 LEU A O 1
ATOM 887 N N . GLN A 1 110 ? -3.285 2.196 18.176 1.00 85.62 110 GLN A N 1
ATOM 888 C CA . GLN A 1 110 ? -2.391 1.825 19.274 1.00 85.62 110 GLN A CA 1
ATOM 889 C C . GLN A 1 110 ? -1.664 0.506 18.998 1.00 85.62 110 GLN A C 1
ATOM 891 O O . GLN A 1 110 ? -0.472 0.417 19.266 1.00 85.62 110 GLN A O 1
ATOM 896 N N . ALA A 1 111 ? -2.346 -0.501 18.447 1.00 81.06 111 ALA A N 1
ATOM 897 C CA . ALA A 1 111 ? -1.704 -1.750 18.041 1.00 81.06 111 ALA A CA 1
ATOM 898 C C . ALA A 1 111 ? -0.642 -1.504 16.957 1.00 81.06 111 ALA A C 1
ATOM 900 O O . ALA A 1 111 ? 0.460 -2.030 17.062 1.00 81.06 111 ALA A O 1
ATOM 901 N N . LEU A 1 112 ? -0.934 -0.640 15.979 1.00 78.88 112 LEU A N 1
ATOM 902 C CA . LEU A 1 112 ? 0.024 -0.228 14.953 1.00 78.88 112 LEU A CA 1
ATOM 903 C C . LEU A 1 112 ? 1.253 0.475 15.552 1.00 78.88 112 LEU A C 1
ATOM 905 O O . LEU A 1 112 ? 2.378 0.124 15.210 1.00 78.88 112 LEU A O 1
ATOM 909 N N . HIS A 1 113 ? 1.054 1.418 16.480 1.00 79.44 113 HIS A N 1
ATOM 910 C CA . HIS A 1 113 ? 2.147 2.114 17.172 1.00 79.44 113 HIS A CA 1
ATOM 911 C C . HIS A 1 113 ? 3.016 1.182 18.026 1.00 79.44 113 HIS A C 1
ATOM 913 O O . HIS A 1 113 ? 4.169 1.497 18.277 1.00 79.44 113 HIS A O 1
ATOM 919 N N . ARG A 1 114 ? 2.496 0.036 18.480 1.00 75.75 114 ARG A N 1
ATOM 920 C CA . ARG A 1 114 ? 3.296 -0.952 19.225 1.00 75.75 114 ARG A CA 1
ATOM 921 C C . ARG A 1 114 ? 4.182 -1.807 18.319 1.00 75.75 114 ARG A C 1
ATOM 923 O O . ARG A 1 114 ? 5.123 -2.416 18.813 1.00 75.75 114 ARG A O 1
ATOM 930 N N . CYS A 1 115 ? 3.890 -1.857 17.020 1.00 66.19 115 CYS A N 1
ATOM 931 C CA . CYS A 1 115 ? 4.664 -2.601 16.025 1.00 66.19 115 CYS A CA 1
ATOM 932 C C . CYS A 1 115 ? 5.783 -1.764 15.368 1.00 66.19 115 CYS A C 1
ATOM 934 O O . CYS A 1 115 ? 6.493 -2.287 14.502 1.00 66.19 115 CYS A O 1
ATOM 936 N N . GLY A 1 116 ? 5.910 -0.475 15.714 1.00 54.78 116 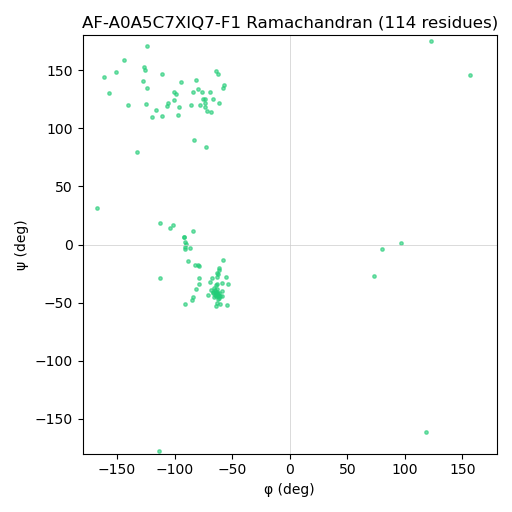GLY A N 1
ATOM 937 C CA . GLY A 1 116 ? 6.720 0.510 14.987 1.00 54.78 116 GLY A CA 1
ATOM 938 C C . GLY A 1 116 ? 7.694 1.280 15.854 1.00 54.78 116 GLY A C 1
ATOM 939 O O . GLY A 1 116 ? 7.214 1.982 16.764 1.00 54.78 116 GLY A O 1
#

Foldseek 3Di:
DPPPFVPPWAFPAFPDQDLLFTWTWTQTPVGIKIKGFRPNHPPVCLVVSLVVLVVVLVLLVLCAPPLPDWHFDDDDSGMTITGDDDDDDCVVPPPPPPPVVVVVVVVSVVVSVVSD

Secondary structure (DSSP, 8-state):
--SSTTTS-EEEEEEEEETTEEEEEEEETTEEEEEEE-TTS-HHHHHHHHHHHHHHHHHHHHSTT-TTSPPEEEE-SSEEEEE------TTTS---S-HHHHHHHHHHHHHHHHT-

Solvent-accessible surface area (backbone atoms only — not comparable to full-atom values): 6862 Å² total; per-residue (Å²): 143,80,85,71,56,74,75,79,35,45,79,75,40,81,74,48,76,53,84,79,18,39,34,29,36,28,41,35,94,94,44,64,26,33,39,34,37,37,80,80,30,55,78,85,51,39,61,61,51,35,51,50,50,51,51,48,53,53,49,28,62,60,51,58,90,45,92,90,51,62,39,70,72,48,74,72,81,45,39,43,32,28,43,57,68,88,76,79,60,54,88,84,60,64,78,78,87,48,64,67,56,56,54,51,50,50,52,53,52,51,55,53,56,74,61,104

Sequence (116 aa):
MNARTSADAVEVQALKADSFGRIALMRGASGLFVRRDLAHVPLWLRLPAWWLARREARGLRRVLGQDAVPQLLAWDGRRLDRSYLDGAAMYQRPPRGDRAYFRLARRRLQALHRCG